Protein AF-A0A355T2M2-F1 (afdb_monomer_lite)

Structure (mmCIF, N/CA/C/O backbone):
data_AF-A0A355T2M2-F1
#
_entry.id   AF-A0A355T2M2-F1
#
loop_
_atom_site.group_PDB
_atom_site.id
_atom_site.type_symbol
_atom_site.label_atom_id
_atom_site.label_alt_id
_atom_site.label_comp_id
_atom_site.label_asym_id
_atom_site.label_entity_id
_atom_site.label_seq_id
_atom_site.pdbx_PDB_ins_code
_atom_site.Cartn_x
_atom_site.Cartn_y
_atom_site.Cartn_z
_atom_site.occupancy
_atom_site.B_iso_or_equiv
_atom_site.auth_seq_id
_atom_site.auth_comp_id
_atom_site.auth_asym_id
_atom_site.auth_atom_id
_atom_site.pdbx_PDB_model_num
ATOM 1 N N . MET A 1 1 ? -9.180 9.877 0.838 1.00 75.06 1 MET A N 1
ATOM 2 C CA . MET A 1 1 ? -9.295 9.171 2.134 1.00 75.06 1 MET A CA 1
ATOM 3 C C . MET A 1 1 ? -10.701 9.292 2.725 1.00 75.06 1 MET A C 1
ATOM 5 O O . MET A 1 1 ? -11.253 8.265 3.079 1.00 75.06 1 MET A O 1
ATOM 9 N N . GLY A 1 2 ? -11.323 10.482 2.783 1.00 91.75 2 GLY A N 1
ATOM 10 C CA . GLY A 1 2 ? -12.687 10.633 3.333 1.00 91.75 2 GLY A CA 1
ATOM 11 C C . GLY A 1 2 ? -13.781 9.891 2.552 1.00 91.75 2 GLY A C 1
ATOM 12 O O . GLY A 1 2 ? -14.532 9.126 3.138 1.00 91.75 2 GLY A O 1
ATOM 13 N N . ILE A 1 3 ? -13.815 10.039 1.222 1.00 94.06 3 ILE A N 1
ATOM 14 C CA . ILE A 1 3 ? -14.805 9.359 0.363 1.00 94.06 3 ILE A CA 1
ATOM 15 C C . ILE A 1 3 ? -14.672 7.834 0.460 1.00 94.06 3 ILE A C 1
ATOM 17 O O . ILE A 1 3 ? -15.656 7.129 0.628 1.00 94.06 3 ILE A O 1
ATOM 21 N N . THR A 1 4 ? -13.444 7.319 0.402 1.00 92.06 4 THR A N 1
ATOM 22 C CA . THR A 1 4 ? -13.176 5.879 0.514 1.00 92.06 4 THR A CA 1
ATOM 23 C C . THR A 1 4 ? -13.547 5.336 1.893 1.00 92.06 4 THR A C 1
ATOM 25 O O . THR A 1 4 ? -14.137 4.269 1.977 1.00 92.06 4 THR A O 1
ATOM 28 N N . ALA A 1 5 ? -13.265 6.079 2.970 1.00 93.94 5 ALA A N 1
ATOM 29 C CA . ALA A 1 5 ? -13.670 5.692 4.322 1.00 93.94 5 ALA A CA 1
ATOM 30 C C . ALA A 1 5 ? -15.197 5.693 4.482 1.00 93.94 5 ALA A C 1
ATOM 32 O O . ALA A 1 5 ? -15.752 4.753 5.044 1.00 93.94 5 ALA A O 1
ATOM 33 N N . PHE A 1 6 ? -15.872 6.710 3.936 1.00 96.06 6 PHE A N 1
ATOM 34 C CA . PHE A 1 6 ? -17.329 6.766 3.895 1.00 96.06 6 PHE A CA 1
ATOM 35 C C . PHE A 1 6 ? -17.910 5.545 3.177 1.00 96.06 6 PHE A C 1
ATOM 37 O O . PHE A 1 6 ? -18.790 4.894 3.727 1.00 96.06 6 PHE A O 1
ATOM 44 N N . LEU A 1 7 ? -17.380 5.189 2.002 1.00 94.19 7 LEU A N 1
ATOM 45 C CA . LEU A 1 7 ? -17.822 4.005 1.264 1.00 94.19 7 LEU A CA 1
ATOM 46 C C . LEU A 1 7 ? -17.604 2.709 2.060 1.00 94.19 7 LEU A C 1
ATOM 48 O O . LEU A 1 7 ? -18.515 1.891 2.106 1.00 94.19 7 LEU A O 1
ATOM 52 N N . CYS A 1 8 ? -16.462 2.532 2.737 1.00 92.94 8 CYS A N 1
ATOM 53 C CA . CYS A 1 8 ? -16.225 1.351 3.578 1.00 92.94 8 CYS A CA 1
ATOM 54 C C . CYS A 1 8 ? -17.256 1.221 4.708 1.00 92.94 8 CYS A C 1
ATOM 56 O O . CYS A 1 8 ? -17.765 0.129 4.954 1.00 92.94 8 CYS A O 1
ATOM 58 N N . ILE A 1 9 ? -17.574 2.329 5.384 1.00 94.38 9 ILE A N 1
ATOM 59 C CA . ILE A 1 9 ? -18.576 2.334 6.458 1.00 94.38 9 ILE A CA 1
ATOM 60 C C . ILE A 1 9 ? -19.969 2.084 5.876 1.00 94.38 9 ILE A C 1
ATOM 62 O O . ILE A 1 9 ? -20.692 1.234 6.384 1.00 94.38 9 ILE A O 1
ATOM 66 N N . ALA A 1 10 ? -20.334 2.788 4.802 1.00 94.38 10 ALA A N 1
ATOM 67 C CA . ALA A 1 10 ? -21.644 2.670 4.171 1.00 94.38 10 ALA A CA 1
ATOM 68 C C . ALA A 1 10 ? -21.920 1.238 3.693 1.00 94.38 10 ALA A C 1
ATOM 70 O O . ALA A 1 10 ? -22.978 0.695 3.993 1.00 94.38 10 ALA A O 1
ATOM 71 N N . ILE A 1 11 ? -20.951 0.609 3.022 1.00 93.00 11 ILE A N 1
ATOM 72 C CA . ILE A 1 11 ? -21.052 -0.777 2.549 1.00 93.00 11 ILE A CA 1
ATOM 73 C C . ILE A 1 11 ? -21.110 -1.766 3.721 1.00 93.00 11 ILE A C 1
ATOM 75 O O . ILE A 1 11 ? -21.849 -2.744 3.656 1.00 93.00 11 ILE A O 1
ATOM 79 N N . GLY A 1 12 ? -20.344 -1.526 4.790 1.00 91.12 12 GLY A N 1
ATOM 80 C CA . GLY A 1 12 ? -20.372 -2.379 5.978 1.00 91.12 12 GLY A CA 1
ATOM 81 C C . GLY A 1 12 ? -21.721 -2.334 6.696 1.00 91.12 12 GLY A C 1
ATOM 82 O O . GLY A 1 12 ? -22.262 -3.376 7.044 1.00 91.12 12 GLY A O 1
ATOM 83 N N . VAL A 1 13 ? -22.287 -1.137 6.874 1.00 92.31 13 VAL A N 1
ATOM 84 C CA . VAL A 1 13 ? -23.581 -0.940 7.549 1.00 92.31 13 VAL A CA 1
ATOM 85 C C . VAL A 1 13 ? -24.753 -1.399 6.678 1.00 92.31 13 VAL A C 1
ATOM 87 O O . VAL A 1 13 ? -25.719 -1.947 7.207 1.00 92.31 13 VAL A O 1
ATOM 90 N N . TYR A 1 14 ? -24.678 -1.188 5.363 1.00 91.62 14 TYR A N 1
ATOM 91 C CA . TYR A 1 14 ? -25.742 -1.515 4.417 1.00 91.62 14 TYR A CA 1
ATOM 92 C C . TYR A 1 14 ? -25.202 -2.323 3.220 1.00 91.62 14 TYR A C 1
ATOM 94 O O . TYR A 1 14 ? -24.884 -1.747 2.176 1.00 91.62 14 TYR A O 1
ATOM 102 N N . PRO A 1 15 ? -25.083 -3.660 3.356 1.00 90.38 15 PRO A N 1
ATOM 103 C CA . PRO A 1 15 ? -24.488 -4.521 2.332 1.00 90.38 15 PRO A CA 1
ATOM 104 C C . PRO A 1 15 ? -25.459 -4.929 1.212 1.00 90.38 15 PRO A C 1
ATOM 106 O O . PRO A 1 15 ? -25.010 -5.408 0.169 1.00 90.38 15 PRO A O 1
ATOM 109 N N . ASP A 1 16 ? -26.768 -4.716 1.388 1.00 88.25 16 ASP A N 1
ATOM 110 C CA . ASP A 1 16 ? -27.812 -5.130 0.438 1.00 88.25 16 ASP A CA 1
ATOM 111 C C . ASP A 1 16 ? -27.558 -4.708 -1.021 1.00 88.25 16 ASP A C 1
ATOM 113 O O . ASP A 1 16 ? -27.768 -5.538 -1.909 1.00 88.25 16 ASP A O 1
ATOM 117 N N . PRO A 1 17 ? -27.052 -3.492 -1.328 1.00 89.94 17 PRO A N 1
ATOM 118 C CA . PRO A 1 17 ? -26.763 -3.102 -2.708 1.00 89.94 17 PRO A CA 1
ATOM 119 C C . PRO A 1 17 ? -25.729 -4.004 -3.383 1.00 89.94 17 PRO A C 1
ATOM 121 O O . PRO A 1 17 ? -25.788 -4.209 -4.592 1.00 89.94 17 PRO A O 1
ATOM 124 N N . ILE A 1 18 ? -24.779 -4.546 -2.615 1.00 89.38 18 ILE A N 1
ATOM 125 C CA . ILE A 1 18 ? -23.775 -5.478 -3.133 1.00 89.38 18 ILE A CA 1
ATOM 126 C C . ILE A 1 18 ? -24.381 -6.870 -3.278 1.00 89.38 18 ILE A C 1
ATOM 128 O O . ILE A 1 18 ? -24.148 -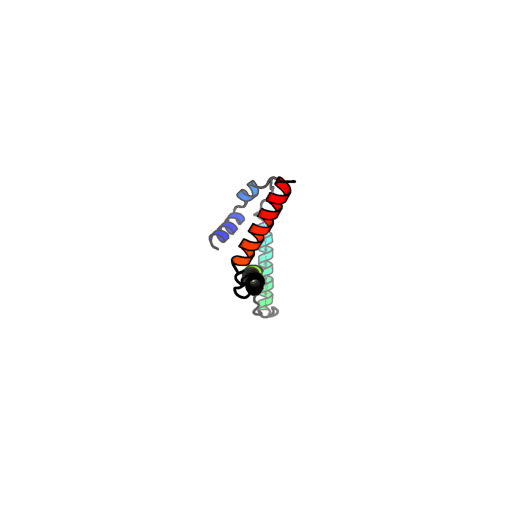7.521 -4.292 1.00 89.38 18 ILE A O 1
ATOM 132 N N . TYR A 1 19 ? -25.186 -7.316 -2.311 1.00 89.31 19 TYR A N 1
ATOM 133 C CA . TYR A 1 19 ? -25.863 -8.613 -2.395 1.00 89.31 19 TYR A CA 1
ATOM 134 C C . TYR A 1 19 ? -26.840 -8.699 -3.570 1.00 89.31 19 TYR A C 1
ATOM 136 O O . TYR A 1 19 ? -26.913 -9.744 -4.209 1.00 89.31 19 TYR A O 1
ATOM 144 N N . ALA A 1 20 ? -27.489 -7.596 -3.943 1.00 89.56 20 ALA A N 1
ATOM 145 C CA . ALA A 1 20 ? -28.344 -7.527 -5.129 1.00 89.56 20 ALA A CA 1
ATOM 146 C C . ALA A 1 20 ? -27.590 -7.725 -6.461 1.00 89.56 20 ALA A C 1
ATOM 148 O O . ALA A 1 20 ? -28.208 -8.070 -7.466 1.00 89.56 20 ALA A O 1
ATOM 149 N N . LEU A 1 21 ? -26.270 -7.506 -6.490 1.00 92.06 21 LEU A N 1
ATOM 150 C CA . LEU A 1 21 ? -25.437 -7.756 -7.671 1.00 92.06 21 LEU A CA 1
ATOM 151 C C . LEU A 1 21 ? -25.008 -9.223 -7.800 1.00 92.06 21 LEU A C 1
ATOM 153 O O . LEU A 1 21 ? -24.465 -9.601 -8.842 1.00 92.06 21 LEU A O 1
ATOM 157 N N . LEU A 1 22 ? -25.188 -10.041 -6.759 1.00 90.31 22 LEU A N 1
ATOM 158 C CA . LEU A 1 22 ? -24.760 -11.431 -6.810 1.00 90.31 22 LEU A CA 1
ATOM 159 C C . LEU A 1 22 ? -25.723 -12.265 -7.674 1.00 90.31 22 LEU A C 1
ATOM 161 O O . LEU A 1 22 ? -26.938 -12.103 -7.594 1.00 90.31 22 LEU A O 1
ATOM 165 N N . PRO A 1 23 ? -25.194 -13.200 -8.485 1.00 91.12 23 PRO A N 1
ATOM 166 C CA . PRO A 1 23 ? -26.004 -14.041 -9.368 1.00 91.12 23 PRO A CA 1
ATOM 167 C C . PRO A 1 23 ? -26.843 -15.094 -8.626 1.00 91.12 23 PRO A C 1
ATOM 169 O O . PRO A 1 23 ? -27.717 -15.709 -9.231 1.00 91.12 23 PRO A O 1
ATOM 172 N N . TYR A 1 24 ? -26.575 -15.318 -7.337 1.00 89.56 24 TYR A N 1
ATOM 173 C CA . TYR A 1 24 ? -27.271 -16.283 -6.490 1.00 89.56 24 TYR A CA 1
ATOM 174 C C . TYR A 1 24 ? -27.792 -15.601 -5.229 1.00 89.56 24 TYR A C 1
ATOM 176 O O . TYR A 1 24 ? -27.166 -14.673 -4.716 1.00 89.56 24 TYR A O 1
ATOM 184 N N . GLU A 1 25 ? -28.914 -16.098 -4.713 1.00 85.88 25 GLU A N 1
ATOM 185 C CA . GLU A 1 25 ? -29.533 -15.571 -3.502 1.00 85.88 25 GLU A CA 1
ATOM 186 C C . GLU A 1 25 ? -28.655 -15.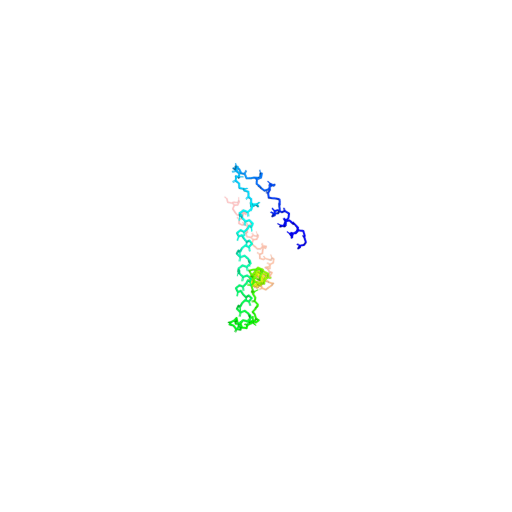831 -2.270 1.00 85.88 25 GLU A C 1
ATOM 188 O O . GLU A 1 25 ? -28.222 -16.955 -2.004 1.00 85.88 25 GLU A O 1
ATOM 193 N N . VAL A 1 26 ? -28.393 -14.769 -1.509 1.00 85.31 26 VAL A N 1
ATOM 194 C CA . VAL A 1 26 ? -27.587 -14.821 -0.291 1.00 85.31 26 VAL A CA 1
ATOM 195 C C . VAL A 1 26 ? -28.516 -14.833 0.917 1.00 85.31 26 VAL A C 1
ATOM 197 O O . VAL A 1 26 ? -29.023 -13.797 1.337 1.00 85.31 26 VAL A O 1
ATOM 200 N N . VAL A 1 27 ? -28.695 -16.004 1.527 1.00 84.56 27 VAL A N 1
ATOM 201 C CA . VAL A 1 27 ? -29.437 -16.161 2.791 1.00 84.56 27 VAL A CA 1
ATOM 202 C C . VAL A 1 27 ? -28.475 -15.976 3.971 1.00 84.56 27 VAL A C 1
ATOM 204 O O . VAL A 1 27 ? -28.235 -16.890 4.760 1.00 84.56 27 VAL A O 1
ATOM 207 N N . TYR A 1 28 ? -27.846 -14.803 4.059 1.00 85.38 28 TYR A N 1
ATOM 208 C CA . TYR A 1 28 ? -26.910 -14.469 5.134 1.00 85.38 28 TYR A CA 1
ATOM 209 C C . TYR A 1 28 ? -27.276 -13.132 5.772 1.00 85.38 28 TYR A C 1
ATOM 211 O O . TYR A 1 28 ? -27.363 -12.113 5.094 1.00 85.38 28 TYR A O 1
ATOM 219 N N . VAL A 1 29 ? -27.455 -13.139 7.095 1.00 87.69 29 VAL A N 1
ATOM 220 C CA . VAL A 1 29 ? -27.729 -11.934 7.883 1.00 87.69 29 VAL A CA 1
ATOM 221 C C . VAL A 1 29 ? -26.466 -11.581 8.677 1.00 87.69 29 VAL A C 1
ATOM 223 O O . VAL A 1 29 ? -26.153 -12.271 9.649 1.00 87.69 29 VAL A O 1
ATOM 226 N N . PRO A 1 30 ? -25.723 -10.524 8.301 1.00 86.25 30 PRO A N 1
ATOM 227 C CA . PRO A 1 30 ? -24.428 -10.217 8.912 1.00 86.25 30 PRO A CA 1
ATOM 228 C C . PRO A 1 30 ? -24.530 -9.785 10.381 1.00 86.25 30 PRO A C 1
ATOM 230 O O . PRO A 1 30 ? -23.670 -10.125 11.191 1.00 86.25 30 PRO A O 1
ATOM 233 N N . TYR A 1 31 ? -25.598 -9.079 10.755 1.00 89.75 31 TYR A N 1
ATOM 234 C CA . TYR A 1 31 ? -25.775 -8.505 12.093 1.00 89.75 31 TYR A CA 1
ATOM 235 C C . TYR A 1 31 ? -26.838 -9.240 12.912 1.00 89.75 31 TYR A C 1
ATOM 237 O O . TYR A 1 31 ? -27.833 -8.660 13.343 1.00 89.75 31 TYR A O 1
ATOM 245 N N . THR A 1 32 ? -26.635 -10.536 13.147 1.00 93.25 32 THR A N 1
ATOM 246 C CA . THR A 1 32 ? -27.455 -11.281 14.115 1.00 93.25 32 THR A CA 1
ATOM 247 C C . THR A 1 32 ? -26.990 -11.010 15.544 1.00 93.25 32 THR A C 1
ATOM 249 O O . THR A 1 32 ? -25.822 -10.697 15.790 1.00 93.25 32 THR A O 1
ATOM 252 N N . THR A 1 33 ? -27.885 -11.187 16.516 1.00 95.62 33 THR A N 1
ATOM 253 C CA . THR A 1 33 ? -27.543 -11.076 17.944 1.00 95.62 33 THR A CA 1
ATOM 254 C C . THR A 1 33 ? -26.382 -11.998 18.314 1.00 95.62 33 THR A C 1
ATOM 256 O O . THR A 1 33 ? -25.445 -11.569 18.981 1.00 95.62 33 THR A O 1
ATOM 259 N N . THR A 1 34 ? -26.383 -13.236 17.814 1.00 95.50 34 THR A N 1
ATOM 260 C CA . THR A 1 34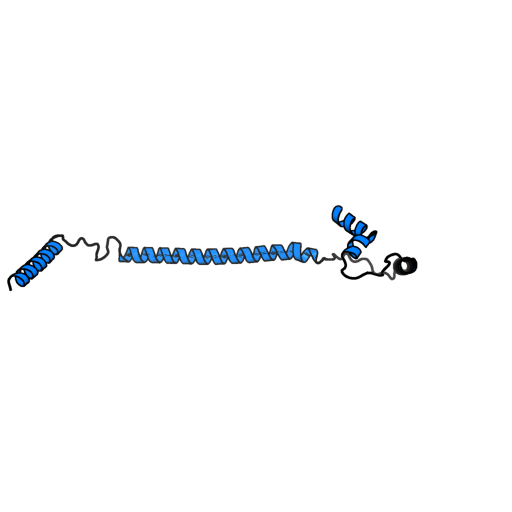 ? -25.299 -14.200 18.028 1.00 95.50 34 THR A CA 1
ATOM 261 C C . THR A 1 34 ? -23.974 -13.719 17.444 1.00 95.50 34 THR A C 1
ATOM 263 O O . THR A 1 34 ? -22.960 -13.769 18.141 1.00 95.50 34 THR A O 1
ATOM 266 N N . HIS A 1 35 ? -23.948 -13.234 16.197 1.00 94.75 35 HIS A N 1
ATOM 267 C CA . HIS A 1 35 ? -22.717 -12.715 15.589 1.00 94.75 35 HIS A CA 1
ATOM 268 C C . HIS A 1 35 ? -22.168 -11.525 16.374 1.00 94.75 35 HIS A C 1
ATOM 270 O O . HIS A 1 35 ? -20.989 -11.501 16.708 1.00 94.75 35 HIS A O 1
ATOM 276 N N . VAL A 1 36 ? -23.019 -10.575 16.754 1.00 95.50 36 VAL A N 1
ATOM 277 C CA . VAL A 1 36 ? -22.571 -9.388 17.491 1.00 95.50 36 VAL A CA 1
ATOM 278 C C . VAL A 1 36 ? -22.052 -9.758 18.883 1.00 95.50 36 VAL A C 1
ATOM 280 O O . VAL A 1 36 ? -20.966 -9.325 19.266 1.00 95.50 36 VAL A O 1
ATOM 283 N N . VAL A 1 37 ? -22.776 -10.595 19.631 1.00 97.69 37 VAL A N 1
ATOM 284 C CA . VAL A 1 37 ? -22.381 -10.986 20.994 1.00 97.69 37 VAL A CA 1
ATOM 285 C C . VAL A 1 37 ? -21.076 -11.776 20.993 1.00 97.69 37 VAL A C 1
ATOM 287 O O . VAL A 1 37 ? -20.197 -11.484 21.798 1.00 97.69 37 VAL A O 1
ATOM 290 N N . THR A 1 38 ? -20.919 -12.740 20.085 1.00 96.56 38 THR A N 1
ATOM 291 C CA . THR A 1 38 ? -19.692 -13.551 20.004 1.00 96.56 38 THR A CA 1
ATOM 292 C C . THR A 1 38 ? -18.468 -12.705 19.650 1.00 96.56 38 THR A C 1
ATOM 294 O O . THR A 1 38 ? -17.424 -12.849 20.286 1.00 96.56 38 THR A O 1
ATOM 297 N N . GLN A 1 39 ? -18.595 -11.764 18.709 1.00 96.25 39 GLN A N 1
ATOM 298 C CA . GLN A 1 39 ? -17.501 -10.848 18.372 1.00 96.25 39 GLN A CA 1
ATOM 299 C C . GLN A 1 39 ? -17.169 -9.900 19.528 1.00 96.25 39 GLN A C 1
ATOM 301 O O . GLN A 1 39 ? -15.997 -9.708 19.850 1.00 96.25 39 GLN A O 1
ATOM 306 N N . LEU A 1 40 ? -18.181 -9.353 20.210 1.00 97.19 40 LEU A N 1
ATOM 307 C CA . LEU A 1 40 ? -17.960 -8.525 21.397 1.00 97.19 40 LEU A CA 1
ATOM 308 C C . LEU A 1 40 ? -17.262 -9.310 22.511 1.00 97.19 40 LEU A C 1
ATOM 310 O O . LEU A 1 40 ? -16.323 -8.792 23.106 1.00 97.19 40 LEU A O 1
ATOM 314 N N . GLN A 1 41 ? -17.672 -10.553 22.773 1.00 97.69 41 GLN A N 1
ATOM 315 C CA . GLN A 1 41 ? -17.017 -11.417 23.758 1.00 97.69 41 GLN A CA 1
ATOM 316 C C . GLN A 1 41 ? -15.531 -11.596 23.438 1.00 97.69 41 GLN A C 1
ATOM 318 O O . GLN A 1 41 ? -14.698 -11.371 24.314 1.00 97.69 41 GLN A O 1
ATOM 323 N N . LEU A 1 42 ? -15.193 -11.940 22.190 1.00 97.31 42 LEU A N 1
ATOM 324 C CA . LEU A 1 42 ? -13.802 -12.081 21.754 1.00 97.31 42 LEU A CA 1
ATOM 325 C C . LEU A 1 42 ? -13.008 -10.791 21.987 1.00 97.31 42 LEU A C 1
ATOM 327 O O . LEU A 1 42 ? -11.954 -10.831 22.619 1.00 97.31 42 LEU A O 1
ATOM 331 N N . LEU A 1 43 ? -13.541 -9.645 21.557 1.00 97.56 43 LEU A N 1
ATOM 332 C CA . LEU A 1 43 ? -12.885 -8.348 21.726 1.00 97.56 43 LEU A CA 1
ATOM 333 C C . LEU A 1 43 ? -12.692 -7.980 23.205 1.00 97.56 43 LEU A C 1
ATOM 335 O O . LEU A 1 43 ? -11.600 -7.557 23.587 1.00 97.56 43 LEU A O 1
ATOM 339 N N . PHE A 1 44 ? -13.711 -8.177 24.048 1.00 97.94 44 PHE A N 1
ATOM 340 C CA . PHE A 1 44 ? -13.622 -7.908 25.485 1.00 97.94 44 PHE A CA 1
ATOM 341 C C . PHE A 1 44 ? -12.600 -8.810 26.176 1.00 97.94 44 PHE A C 1
ATOM 343 O O . PHE A 1 44 ? -11.784 -8.314 26.953 1.00 97.94 44 PHE A O 1
ATOM 350 N N . PHE A 1 45 ? -12.597 -10.113 25.885 1.00 97.75 45 PHE A N 1
ATOM 351 C CA . PHE A 1 45 ? -11.632 -11.036 26.480 1.00 97.75 45 PHE A CA 1
ATOM 352 C C . PHE A 1 45 ? -10.206 -10.791 25.978 1.00 97.75 45 PHE A C 1
ATOM 354 O O . PHE A 1 45 ? -9.276 -10.851 26.782 1.00 97.75 45 PHE A O 1
ATOM 361 N N . SER A 1 46 ? -10.012 -10.451 24.700 1.00 97.25 46 SER A N 1
ATOM 362 C CA . SER A 1 46 ? -8.703 -10.028 24.189 1.00 97.25 46 SER A CA 1
ATOM 363 C C . SER A 1 46 ? -8.216 -8.761 24.890 1.00 97.25 46 SER A C 1
ATOM 365 O O . SER A 1 46 ? -7.097 -8.742 25.404 1.00 97.25 46 SER A O 1
ATOM 367 N N . ALA A 1 47 ? -9.057 -7.727 24.981 1.00 96.44 47 ALA A N 1
ATOM 368 C CA . ALA A 1 47 ? -8.712 -6.490 25.676 1.00 96.44 47 ALA A CA 1
ATOM 369 C C . ALA A 1 47 ? -8.377 -6.741 27.157 1.00 96.44 47 ALA A C 1
ATOM 371 O O . ALA A 1 47 ? -7.383 -6.214 27.661 1.00 96.44 47 ALA A O 1
ATOM 372 N N . LEU A 1 48 ? -9.156 -7.585 27.843 1.00 97.12 48 LEU A N 1
ATOM 373 C CA . LEU A 1 48 ? -8.900 -7.990 29.225 1.00 97.1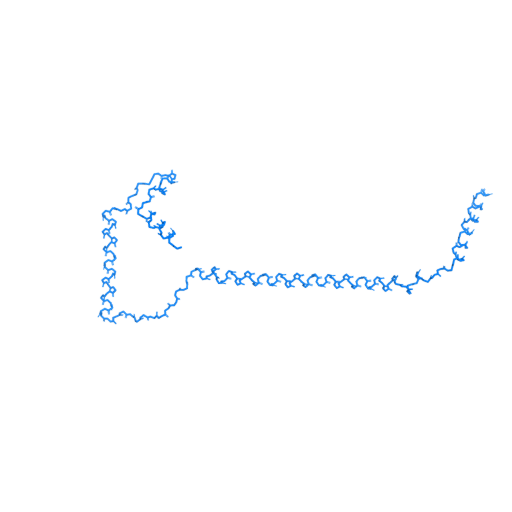2 48 LEU A CA 1
ATOM 374 C C . LEU A 1 48 ? -7.555 -8.713 29.361 1.00 97.12 48 LEU A C 1
ATOM 376 O O . LEU A 1 48 ? -6.769 -8.355 30.234 1.00 97.12 48 LEU A O 1
ATOM 380 N N . ALA A 1 49 ? -7.265 -9.687 28.494 1.00 95.00 49 ALA A N 1
ATOM 381 C CA . ALA A 1 49 ? -6.012 -10.439 28.514 1.00 95.00 49 ALA A CA 1
ATOM 382 C C . ALA A 1 49 ? -4.796 -9.514 28.361 1.00 95.00 49 ALA A C 1
ATOM 384 O O . ALA A 1 49 ? -3.891 -9.550 29.197 1.00 95.00 49 ALA A O 1
ATOM 385 N N . PHE A 1 50 ? -4.801 -8.627 27.359 1.00 93.69 50 PHE A N 1
ATOM 386 C CA . PHE A 1 50 ? -3.725 -7.647 27.177 1.00 93.69 50 PHE A CA 1
ATOM 387 C C . PHE A 1 50 ? -3.617 -6.684 28.362 1.00 93.69 50 PHE A C 1
ATOM 389 O O . PHE A 1 50 ? -2.516 -6.438 28.848 1.00 93.69 50 PHE A O 1
ATOM 396 N N . THR A 1 51 ? -4.743 -6.205 28.897 1.00 94.62 51 THR A N 1
ATOM 397 C CA . THR A 1 51 ? -4.751 -5.324 30.077 1.00 94.62 51 THR A CA 1
ATOM 398 C C . THR A 1 51 ? -4.137 -6.013 31.297 1.00 94.62 51 THR A C 1
ATOM 400 O O . THR A 1 51 ? -3.328 -5.408 31.999 1.00 94.62 51 THR A O 1
ATOM 403 N N . VAL A 1 52 ? -4.468 -7.283 31.548 1.00 96.00 52 VAL A N 1
ATOM 404 C CA . VAL A 1 52 ? -3.870 -8.075 32.635 1.00 96.00 52 VAL A CA 1
ATOM 405 C C . VAL A 1 52 ? -2.368 -8.258 32.409 1.00 96.00 52 VAL A C 1
ATOM 407 O O . VAL A 1 52 ? -1.592 -8.023 33.335 1.00 96.00 52 VAL A O 1
ATOM 410 N N . LEU A 1 53 ? -1.931 -8.601 31.194 1.00 94.31 53 LEU A N 1
ATOM 411 C CA . LEU A 1 53 ? -0.506 -8.722 30.851 1.00 94.31 53 LEU A CA 1
ATOM 412 C C . LEU A 1 53 ? 0.259 -7.409 31.088 1.00 94.31 53 LEU A C 1
ATOM 414 O O . LEU A 1 53 ? 1.356 -7.427 31.649 1.00 94.31 53 LEU A O 1
ATOM 418 N N . MET A 1 54 ? -0.327 -6.270 30.707 1.00 91.56 54 MET A N 1
ATOM 419 C CA . MET A 1 54 ? 0.265 -4.949 30.934 1.00 91.56 54 MET A CA 1
ATOM 420 C C . MET A 1 54 ? 0.331 -4.604 32.427 1.00 91.56 54 MET A C 1
ATOM 422 O O . MET A 1 54 ? 1.360 -4.137 32.909 1.00 91.56 54 MET A O 1
ATOM 426 N N . ARG A 1 55 ? -0.744 -4.863 33.186 1.00 93.31 55 ARG A N 1
ATOM 427 C CA . ARG A 1 55 ? -0.813 -4.579 34.633 1.00 93.31 55 ARG A CA 1
ATOM 428 C C . ARG A 1 55 ? 0.095 -5.478 35.473 1.00 93.31 55 ARG A C 1
ATOM 430 O O . ARG A 1 55 ? 0.532 -5.048 36.534 1.00 93.31 55 ARG A O 1
ATOM 437 N N . THR A 1 56 ? 0.358 -6.701 35.021 1.00 94.56 56 THR A N 1
ATOM 438 C CA . THR A 1 56 ? 1.244 -7.668 35.697 1.00 94.56 56 THR A CA 1
ATOM 439 C C . THR A 1 56 ? 2.718 -7.503 35.325 1.00 94.56 56 THR A C 1
ATOM 441 O O . THR A 1 56 ? 3.565 -8.150 35.932 1.00 94.56 56 THR A O 1
ATOM 444 N N . GLY A 1 57 ? 3.046 -6.646 34.351 1.00 88.56 57 GLY A N 1
ATOM 445 C CA . GLY A 1 57 ? 4.426 -6.405 33.916 1.00 88.56 57 GLY A CA 1
ATOM 446 C C . GLY A 1 57 ? 5.051 -7.553 33.115 1.00 88.56 57 GLY A C 1
ATOM 447 O O . GLY A 1 57 ? 6.246 -7.520 32.844 1.00 88.56 57 GLY A O 1
ATOM 448 N N . ILE A 1 58 ? 4.259 -8.560 32.728 1.00 92.56 58 ILE A N 1
ATOM 449 C CA . ILE A 1 58 ? 4.698 -9.675 31.870 1.00 92.56 58 ILE A CA 1
ATOM 450 C C . ILE A 1 58 ? 4.750 -9.230 30.400 1.00 92.56 58 ILE A C 1
ATOM 452 O O . ILE A 1 58 ? 5.473 -9.813 29.594 1.00 92.56 58 ILE A O 1
ATOM 456 N N . TYR A 1 59 ? 3.983 -8.195 30.038 1.00 86.69 59 TYR A N 1
ATOM 457 C CA . TYR A 1 59 ? 3.957 -7.683 28.674 1.00 86.69 59 TYR A CA 1
ATOM 458 C C . TYR A 1 59 ? 5.327 -7.101 28.270 1.00 86.69 59 TYR A C 1
ATOM 460 O O . TYR A 1 59 ? 5.831 -6.213 28.965 1.00 86.69 59 TYR A O 1
ATOM 468 N N . PRO A 1 60 ? 5.936 -7.567 27.162 1.00 82.94 60 PRO A N 1
ATOM 469 C CA . PRO A 1 60 ? 7.216 -7.049 26.696 1.00 82.94 60 PRO A CA 1
ATOM 470 C C . PRO A 1 60 ? 7.110 -5.561 26.347 1.00 82.94 60 PRO A C 1
ATOM 472 O O . PRO A 1 60 ? 6.078 -5.085 25.876 1.00 82.94 60 PRO A O 1
ATOM 475 N N . THR A 1 61 ? 8.191 -4.817 26.577 1.00 80.69 61 THR A N 1
ATOM 476 C CA . THR A 1 61 ? 8.245 -3.385 26.273 1.00 80.69 61 THR A CA 1
ATOM 477 C C . THR A 1 61 ? 8.011 -3.126 24.788 1.00 80.69 61 THR A C 1
ATOM 479 O O . THR A 1 61 ? 8.480 -3.867 23.926 1.00 80.69 61 THR A O 1
ATOM 482 N N . GLU A 1 62 ? 7.283 -2.053 24.481 1.00 78.38 62 GLU A N 1
ATOM 483 C CA . GLU A 1 62 ? 6.987 -1.661 23.106 1.00 78.38 62 GLU A CA 1
ATOM 484 C C . GLU A 1 62 ? 8.285 -1.302 22.369 1.00 78.38 62 GLU A C 1
ATOM 486 O O . GLU A 1 62 ? 8.887 -0.247 22.588 1.00 78.38 62 GLU A O 1
ATOM 491 N N . LEU A 1 63 ? 8.739 -2.185 21.478 1.00 79.38 63 LEU A N 1
ATOM 492 C CA . LEU A 1 63 ? 9.820 -1.855 20.560 1.00 79.38 63 LEU A CA 1
ATOM 493 C C . LEU A 1 63 ? 9.275 -0.942 19.463 1.00 79.38 63 LEU A C 1
ATOM 495 O O . LEU A 1 63 ? 8.284 -1.256 18.803 1.00 79.38 63 LEU A O 1
ATOM 499 N N . LYS A 1 64 ? 9.970 0.173 19.223 1.00 80.31 64 LYS A N 1
ATOM 500 C CA . LYS A 1 64 ? 9.698 1.037 18.072 1.00 80.31 64 LYS A CA 1
ATOM 501 C C . LYS A 1 64 ? 10.034 0.273 16.793 1.00 80.31 64 LYS A C 1
ATOM 503 O O . LYS A 1 64 ? 11.187 0.238 16.372 1.00 80.31 64 LYS A O 1
ATOM 508 N N . SER A 1 65 ? 9.021 -0.337 16.192 1.00 80.31 65 SER A N 1
ATOM 509 C CA . SER A 1 65 ? 9.106 -0.989 14.890 1.00 80.31 65 SER A CA 1
ATOM 510 C C . SER A 1 65 ? 8.319 -0.183 13.864 1.00 80.31 65 SER A C 1
ATOM 512 O O . SER A 1 65 ? 7.213 0.284 14.139 1.00 80.31 65 SER A O 1
ATOM 514 N N . VAL A 1 66 ? 8.895 -0.005 12.678 1.00 83.94 66 VAL A N 1
ATOM 515 C CA . VAL A 1 66 ? 8.187 0.569 11.532 1.00 83.94 66 VAL A CA 1
ATOM 516 C C . VAL A 1 66 ? 7.621 -0.594 10.734 1.00 83.94 66 VAL A C 1
ATOM 518 O O . VAL A 1 66 ? 8.372 -1.333 10.100 1.00 83.94 66 VAL A O 1
ATOM 521 N N . ASN A 1 67 ? 6.298 -0.761 10.767 1.00 81.75 67 ASN A N 1
ATOM 522 C CA . ASN A 1 67 ? 5.629 -1.736 9.917 1.00 81.75 67 ASN A CA 1
ATOM 523 C C . ASN A 1 67 ? 5.608 -1.202 8.480 1.00 81.75 67 ASN A C 1
ATOM 525 O O . ASN A 1 67 ? 4.912 -0.230 8.176 1.00 81.75 67 ASN A O 1
ATOM 529 N N . LEU A 1 68 ? 6.432 -1.794 7.620 1.00 8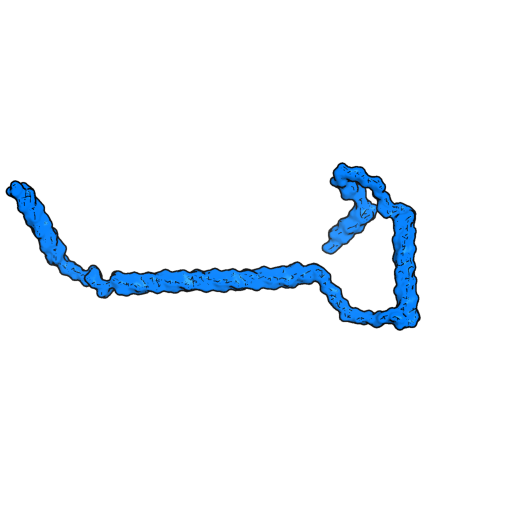4.12 68 LEU A N 1
ATOM 530 C CA . LEU A 1 68 ? 6.503 -1.429 6.216 1.00 84.12 68 LEU A CA 1
ATOM 531 C C . LEU A 1 68 ? 5.419 -2.200 5.461 1.00 84.12 68 LEU A C 1
ATOM 533 O O . LEU A 1 68 ? 5.582 -3.377 5.152 1.00 84.12 68 LEU A O 1
ATOM 537 N N . ASP A 1 69 ? 4.304 -1.529 5.192 1.00 85.38 69 ASP A N 1
ATOM 538 C CA . ASP A 1 69 ? 3.204 -2.123 4.438 1.00 85.38 69 ASP A CA 1
ATOM 539 C C . ASP A 1 69 ? 3.564 -2.280 2.948 1.00 85.38 69 ASP A C 1
ATOM 541 O O . ASP A 1 69 ? 4.473 -1.621 2.423 1.00 85.38 69 ASP A O 1
ATOM 545 N N . PHE A 1 70 ? 2.811 -3.112 2.231 1.00 85.44 70 PHE A N 1
ATOM 546 C CA . PHE A 1 70 ? 3.014 -3.381 0.808 1.00 85.44 70 PHE A CA 1
ATOM 547 C C . PHE A 1 70 ? 2.859 -2.125 -0.076 1.00 85.44 70 PHE A C 1
ATOM 549 O O . PHE A 1 70 ? 3.394 -2.073 -1.187 1.00 85.44 70 PHE A O 1
ATOM 556 N N . ASP A 1 71 ? 2.188 -1.081 0.427 1.00 85.94 71 ASP A N 1
ATOM 557 C CA . ASP A 1 71 ? 2.118 0.250 -0.191 1.00 85.94 71 ASP A CA 1
ATOM 558 C C . ASP A 1 71 ? 3.524 0.826 -0.476 1.00 85.94 71 ASP A C 1
ATOM 560 O O . ASP A 1 71 ? 3.768 1.394 -1.547 1.00 85.94 71 ASP A O 1
ATOM 564 N N . TRP A 1 72 ? 4.501 0.580 0.406 1.00 89.75 72 TRP A N 1
ATOM 565 C CA . TRP A 1 72 ? 5.883 1.019 0.199 1.00 89.75 72 TRP A CA 1
ATOM 566 C C . TRP A 1 72 ? 6.502 0.404 -1.059 1.00 89.75 72 TRP A C 1
ATOM 568 O O . TRP A 1 72 ? 7.197 1.094 -1.811 1.00 89.75 72 TRP A O 1
ATOM 578 N N . THR A 1 73 ? 6.212 -0.871 -1.324 1.00 87.06 73 THR A N 1
ATOM 579 C CA . THR A 1 73 ? 6.721 -1.613 -2.480 1.00 87.06 73 THR A CA 1
ATOM 580 C C . THR A 1 73 ? 6.326 -0.907 -3.772 1.00 87.06 73 THR A C 1
ATOM 582 O O . THR A 1 73 ? 7.184 -0.560 -4.586 1.00 87.06 73 THR A O 1
ATOM 585 N N . TYR A 1 74 ? 5.042 -0.588 -3.951 1.00 83.62 74 TYR A N 1
ATOM 586 C CA . TYR A 1 74 ? 4.623 0.086 -5.179 1.00 83.62 74 TYR A CA 1
ATOM 587 C C . TYR A 1 74 ? 5.051 1.560 -5.202 1.00 83.62 74 TYR A C 1
ATOM 589 O O . TYR A 1 74 ? 5.427 2.054 -6.265 1.00 83.62 74 TYR A O 1
ATOM 597 N N . ARG A 1 75 ? 5.038 2.277 -4.066 1.00 87.31 75 ARG A N 1
ATOM 598 C CA . ARG A 1 75 ? 5.370 3.716 -4.041 1.00 87.31 75 ARG A CA 1
ATOM 599 C C . ARG A 1 75 ? 6.852 4.011 -4.200 1.00 87.31 75 ARG A C 1
ATOM 601 O O . ARG A 1 75 ? 7.203 5.081 -4.699 1.00 87.31 75 ARG A O 1
ATOM 608 N N . LYS A 1 76 ? 7.726 3.118 -3.740 1.00 88.56 76 LYS A N 1
ATOM 609 C CA . LYS A 1 76 ? 9.179 3.336 -3.745 1.00 88.56 76 LYS A CA 1
ATOM 610 C C . LYS A 1 76 ? 9.895 2.445 -4.746 1.00 88.56 76 LYS A C 1
ATOM 612 O O . LYS A 1 76 ? 10.619 2.986 -5.583 1.00 88.56 76 LYS A O 1
ATOM 617 N N . LEU A 1 77 ? 9.684 1.128 -4.708 1.00 88.69 77 LEU A N 1
ATOM 618 C CA . LEU A 1 77 ? 10.385 0.217 -5.623 1.00 88.69 77 LEU A CA 1
ATOM 619 C C . LEU A 1 77 ? 9.903 0.385 -7.066 1.00 88.69 77 LEU A C 1
ATOM 621 O O . LEU A 1 77 ? 10.736 0.461 -7.965 1.00 88.69 77 LEU A O 1
ATOM 625 N N . GLY A 1 78 ? 8.594 0.535 -7.293 1.00 91.06 78 GLY A N 1
ATOM 626 C CA . GLY A 1 78 ? 8.031 0.720 -8.638 1.00 91.06 78 GLY A CA 1
ATOM 627 C C . GLY A 1 78 ? 8.678 1.881 -9.417 1.00 91.06 78 GLY A C 1
ATOM 628 O O . GLY A 1 78 ? 9.299 1.651 -10.459 1.00 91.06 78 GLY A O 1
ATOM 629 N N . PRO A 1 79 ? 8.622 3.130 -8.914 1.00 92.88 79 PRO A N 1
ATOM 630 C CA . PRO A 1 79 ? 9.253 4.272 -9.571 1.00 92.88 79 PRO A CA 1
ATOM 631 C C . PRO A 1 79 ? 10.773 4.152 -9.699 1.00 92.88 79 PRO A C 1
ATOM 633 O O . PRO A 1 79 ? 11.336 4.643 -10.678 1.00 92.88 79 PRO A O 1
ATOM 636 N N . ALA A 1 80 ? 11.448 3.526 -8.729 1.00 92.75 80 ALA A N 1
ATOM 637 C CA . ALA A 1 80 ? 12.891 3.312 -8.791 1.00 92.75 80 ALA A CA 1
ATOM 638 C C . ALA A 1 80 ? 13.270 2.375 -9.949 1.00 92.75 80 ALA A C 1
ATOM 640 O O . ALA A 1 80 ? 14.155 2.708 -10.739 1.00 92.75 80 ALA A O 1
ATOM 641 N N . LEU A 1 81 ? 12.545 1.264 -10.108 1.00 94.56 81 LEU A N 1
ATOM 642 C CA . LEU A 1 81 ? 12.738 0.322 -11.210 1.00 94.56 81 LEU A CA 1
ATOM 643 C C . LEU A 1 81 ? 12.458 0.975 -12.565 1.00 94.56 81 LEU A C 1
ATOM 645 O O . LEU A 1 81 ? 13.285 0.879 -13.469 1.00 94.56 81 LEU A O 1
ATOM 649 N N . ILE A 1 82 ? 11.348 1.708 -12.695 1.00 94.94 82 ILE A N 1
ATOM 650 C CA . ILE A 1 82 ? 10.995 2.399 -13.946 1.00 94.94 82 ILE A CA 1
ATOM 651 C C . ILE A 1 82 ? 12.083 3.405 -14.343 1.00 94.94 82 ILE A C 1
ATOM 653 O O . ILE A 1 82 ? 12.478 3.463 -15.509 1.00 94.94 82 ILE A O 1
ATOM 657 N N . LYS A 1 83 ? 12.603 4.185 -13.386 1.00 94.69 83 LYS A N 1
ATOM 658 C CA . LYS A 1 83 ? 13.707 5.124 -13.646 1.00 94.69 83 LYS A CA 1
ATOM 659 C C . LYS A 1 83 ? 14.981 4.400 -14.079 1.00 94.69 83 LYS A C 1
ATOM 661 O O . LYS A 1 83 ? 15.623 4.847 -15.029 1.00 94.69 83 LYS A O 1
ATOM 666 N N . GLY A 1 84 ? 15.320 3.289 -13.424 1.00 94.62 84 GLY A N 1
ATOM 667 C CA . GLY A 1 84 ? 16.476 2.464 -13.779 1.00 94.62 84 GLY A CA 1
ATOM 668 C C . GLY A 1 84 ? 16.377 1.913 -15.202 1.00 94.62 84 GLY A C 1
ATOM 669 O O . GLY A 1 84 ? 17.281 2.120 -16.011 1.00 94.62 84 GLY A O 1
ATOM 670 N N . VAL A 1 85 ? 15.240 1.303 -15.540 1.00 96.19 85 VAL A N 1
ATOM 671 C CA . VAL A 1 85 ? 14.971 0.763 -16.881 1.00 96.19 85 VAL A CA 1
ATOM 672 C C . VAL A 1 85 ? 15.005 1.868 -17.935 1.00 96.19 85 VAL A C 1
ATOM 674 O O . VAL A 1 85 ? 15.658 1.714 -18.966 1.00 96.19 85 VAL A O 1
ATOM 677 N N . ARG A 1 86 ? 14.371 3.017 -17.670 1.00 96.31 86 ARG A N 1
ATOM 678 C CA . ARG A 1 86 ? 14.391 4.161 -18.591 1.00 96.31 86 ARG A CA 1
ATOM 679 C C . ARG A 1 86 ? 15.814 4.648 -18.863 1.00 96.31 86 ARG A C 1
ATOM 681 O O . ARG A 1 86 ? 16.138 4.902 -20.019 1.00 96.31 86 ARG A O 1
ATOM 688 N N . SER A 1 87 ? 16.641 4.760 -17.823 1.00 94.81 87 SER A N 1
ATOM 689 C CA . SER A 1 87 ? 18.041 5.187 -17.944 1.00 94.81 87 SER A CA 1
ATOM 690 C C . SER A 1 87 ? 18.871 4.210 -18.784 1.00 94.81 87 SER A C 1
ATOM 692 O O . SER A 1 87 ? 19.629 4.624 -19.669 1.00 94.81 87 SER A O 1
ATOM 694 N N . LEU A 1 88 ? 18.679 2.904 -18.563 1.00 94.44 88 LEU A N 1
ATOM 695 C CA . LEU A 1 88 ? 19.336 1.851 -19.336 1.00 94.44 88 LEU A CA 1
ATOM 696 C C . LEU A 1 88 ? 18.960 1.948 -20.821 1.00 94.44 88 LEU A C 1
ATOM 698 O O . LEU A 1 88 ? 19.839 2.018 -21.678 1.00 94.44 88 LEU A O 1
ATOM 702 N N . ILE A 1 89 ? 17.659 2.030 -21.116 1.00 96.31 89 ILE A N 1
ATOM 703 C CA . ILE A 1 89 ? 17.145 2.140 -22.486 1.00 96.31 89 ILE A CA 1
ATOM 704 C C . ILE A 1 89 ? 17.696 3.391 -23.170 1.00 96.31 89 ILE A C 1
ATOM 706 O O . ILE A 1 89 ? 18.201 3.294 -24.287 1.00 96.31 89 ILE A O 1
ATOM 710 N N . SER A 1 90 ? 17.658 4.556 -22.512 1.00 93.88 90 SER A N 1
ATOM 711 C CA . SER A 1 90 ? 18.177 5.793 -23.109 1.00 93.88 90 SER A CA 1
ATOM 712 C C . SER A 1 90 ? 19.677 5.727 -23.390 1.00 93.88 90 SER A C 1
ATOM 714 O O . SER A 1 90 ? 20.131 6.252 -24.405 1.00 93.88 90 SER A O 1
ATOM 716 N N . SER A 1 91 ? 20.440 5.052 -22.528 1.00 93.56 91 SER A N 1
ATOM 717 C CA . SER A 1 91 ? 21.889 4.902 -22.693 1.00 93.56 91 SER A CA 1
ATOM 718 C C . SER A 1 91 ? 22.225 3.974 -23.859 1.00 93.56 91 SER A C 1
ATOM 720 O O . SER A 1 91 ? 23.054 4.316 -24.700 1.00 93.56 91 SER A O 1
ATOM 722 N N . VAL A 1 92 ? 21.540 2.830 -23.956 1.00 95.00 92 VAL A N 1
ATOM 723 C CA . VAL A 1 92 ? 21.710 1.876 -25.063 1.00 95.00 92 VAL A CA 1
ATOM 724 C C . VAL A 1 92 ? 21.295 2.509 -26.388 1.00 95.00 92 VAL A C 1
ATOM 726 O O . VAL A 1 92 ? 22.041 2.443 -27.362 1.00 95.00 92 VAL A O 1
ATOM 729 N N . TRP A 1 93 ? 20.142 3.175 -26.423 1.00 94.38 93 TRP A N 1
ATOM 730 C CA . TRP A 1 93 ? 19.648 3.838 -27.627 1.00 94.38 93 TRP A CA 1
ATOM 731 C C . TRP A 1 93 ? 20.588 4.956 -28.093 1.00 94.38 93 TRP A C 1
ATOM 733 O O . TRP A 1 93 ? 20.937 5.022 -29.272 1.00 94.38 93 TRP A O 1
ATOM 743 N N . GLY A 1 94 ? 21.074 5.787 -27.164 1.00 93.44 94 GLY A N 1
ATOM 744 C CA . GLY A 1 94 ? 22.069 6.819 -27.457 1.00 93.44 94 GLY A CA 1
ATOM 745 C C . GLY A 1 94 ? 23.394 6.241 -27.962 1.00 93.44 94 GLY A C 1
ATOM 746 O O . GLY A 1 94 ? 23.980 6.777 -28.903 1.00 93.44 94 GLY A O 1
ATOM 747 N N . ALA A 1 95 ? 23.846 5.118 -27.397 1.00 92.75 95 ALA A N 1
ATOM 748 C CA . ALA A 1 95 ? 25.053 4.430 -27.849 1.00 92.75 95 ALA A CA 1
ATOM 749 C C . ALA A 1 95 ? 24.898 3.853 -29.266 1.00 92.75 95 ALA A C 1
ATOM 751 O O . ALA A 1 95 ? 25.799 4.030 -30.088 1.00 92.75 95 ALA A O 1
ATOM 752 N N . LEU A 1 96 ? 23.759 3.219 -29.566 1.00 94.75 96 LEU A N 1
ATOM 753 C CA . LEU A 1 96 ? 23.450 2.659 -30.886 1.00 94.75 96 LEU A CA 1
ATOM 754 C C . LEU A 1 96 ? 23.347 3.749 -31.954 1.00 94.75 96 LEU A C 1
ATOM 756 O O . LEU A 1 96 ? 24.008 3.651 -32.986 1.00 94.75 96 LEU A O 1
ATOM 760 N N . ILE A 1 97 ? 22.585 4.815 -31.693 1.00 93.62 97 ILE A N 1
ATOM 761 C CA . ILE A 1 97 ? 22.473 5.954 -32.615 1.00 93.62 97 ILE A CA 1
ATOM 762 C C . ILE A 1 97 ? 23.837 6.615 -32.814 1.00 93.62 97 ILE A C 1
ATOM 764 O O . ILE A 1 97 ? 24.227 6.889 -33.947 1.00 93.62 97 ILE A O 1
ATOM 768 N N . GLY A 1 98 ? 24.592 6.834 -31.735 1.00 90.81 98 GLY A N 1
ATOM 769 C CA . GLY A 1 98 ? 25.931 7.410 -31.814 1.00 90.81 98 GLY A CA 1
ATOM 770 C C . GLY A 1 98 ? 26.899 6.538 -32.618 1.00 90.81 98 GLY A C 1
ATOM 771 O O . GLY A 1 98 ? 27.688 7.062 -33.400 1.00 90.81 98 GLY A O 1
ATOM 772 N N . ALA A 1 99 ? 26.838 5.213 -32.466 1.00 91.12 99 ALA A N 1
ATOM 773 C CA . ALA A 1 99 ? 27.629 4.280 -33.264 1.00 91.12 99 ALA A CA 1
ATOM 774 C C . ALA A 1 99 ? 27.208 4.293 -34.741 1.00 91.12 99 ALA A C 1
ATOM 776 O O . ALA A 1 99 ? 28.076 4.340 -35.610 1.00 91.12 99 ALA A O 1
ATOM 777 N N . GLY A 1 100 ? 25.903 4.332 -35.018 1.00 91.62 100 GLY A N 1
ATOM 778 C CA . GLY A 1 100 ? 25.358 4.434 -36.371 1.00 91.62 100 GLY A CA 1
ATOM 779 C C . GLY A 1 100 ? 25.790 5.719 -37.075 1.00 91.62 100 GLY A C 1
ATOM 780 O O . GLY A 1 100 ? 26.349 5.656 -38.164 1.00 91.62 100 GLY A O 1
ATOM 781 N N . LEU A 1 101 ? 25.627 6.877 -36.429 1.00 90.94 101 LEU A N 1
ATOM 782 C CA . LEU A 1 101 ? 26.062 8.173 -36.964 1.00 90.94 101 LEU A CA 1
ATOM 783 C C . LEU A 1 101 ? 27.575 8.216 -37.207 1.00 90.94 101 LEU A C 1
ATOM 785 O O . LEU A 1 101 ? 28.013 8.716 -38.239 1.00 90.94 101 LEU A O 1
ATOM 789 N N . ARG A 1 102 ? 28.384 7.653 -36.296 1.00 90.12 102 ARG A N 1
ATOM 790 C CA . ARG A 1 102 ? 29.835 7.515 -36.510 1.00 90.12 102 ARG A CA 1
ATOM 791 C C . ARG A 1 102 ? 30.153 6.619 -37.707 1.00 90.12 102 ARG A C 1
ATOM 793 O O . ARG A 1 102 ? 31.037 6.966 -38.481 1.00 90.12 102 ARG A O 1
ATOM 800 N N . GLY A 1 103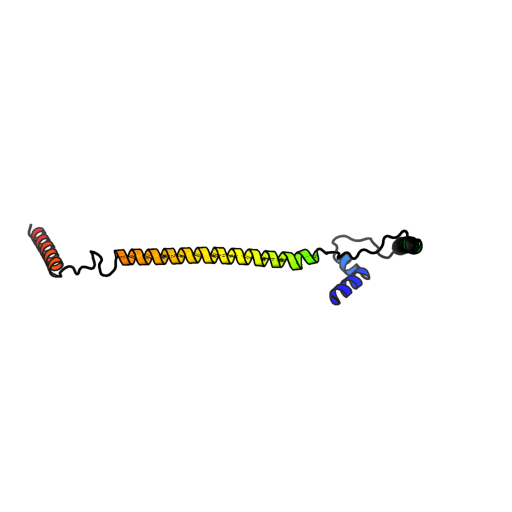 ? 29.431 5.512 -37.876 1.00 89.00 103 GLY A N 1
ATOM 801 C CA . GLY A 1 103 ? 29.575 4.617 -39.026 1.00 89.00 103 GLY A CA 1
ATOM 802 C C . GLY A 1 103 ? 29.201 5.291 -40.346 1.00 89.00 103 GLY A C 1
ATOM 803 O O . GLY A 1 103 ? 29.947 5.185 -41.315 1.00 89.00 103 GLY A O 1
ATOM 804 N N . VAL A 1 104 ? 28.101 6.049 -40.368 1.00 89.81 104 VAL A N 1
ATOM 805 C CA . VAL A 1 104 ? 27.675 6.839 -41.534 1.00 89.81 104 VAL A CA 1
ATOM 806 C C . VAL A 1 104 ? 28.711 7.905 -41.872 1.00 89.81 104 VAL A C 1
ATOM 808 O O . VAL A 1 104 ? 29.155 7.968 -43.012 1.00 89.81 104 VAL A O 1
ATOM 811 N N . ASN A 1 105 ? 29.165 8.692 -40.892 1.00 88.69 105 ASN A N 1
ATOM 812 C CA . ASN A 1 105 ? 30.186 9.718 -41.115 1.00 88.69 105 ASN A CA 1
ATOM 813 C C . ASN A 1 105 ? 31.517 9.115 -41.581 1.00 88.69 105 ASN A C 1
ATOM 815 O O . ASN A 1 105 ? 32.176 9.683 -42.446 1.00 88.69 105 ASN A O 1
ATOM 819 N N . PHE A 1 106 ? 31.903 7.953 -41.049 1.00 86.19 106 PHE A N 1
ATOM 820 C CA . PHE A 1 106 ? 33.073 7.221 -41.529 1.00 86.19 106 PHE A CA 1
ATOM 821 C C . PHE A 1 106 ? 32.889 6.745 -42.974 1.00 86.19 106 PHE A C 1
ATOM 823 O O . PHE A 1 106 ? 33.807 6.882 -43.776 1.00 86.19 106 PHE A O 1
ATOM 830 N N . GLY A 1 107 ? 31.705 6.235 -43.322 1.00 83.88 107 GLY A N 1
ATOM 831 C CA . GLY A 1 107 ? 31.357 5.842 -44.686 1.00 83.88 107 GLY A CA 1
ATOM 832 C C . GLY A 1 107 ? 31.399 7.017 -45.660 1.00 83.88 107 GLY A C 1
ATOM 833 O O . GLY A 1 107 ? 32.013 6.897 -46.714 1.00 83.88 107 GLY A O 1
ATOM 834 N N . ILE A 1 108 ? 30.830 8.165 -45.282 1.00 83.69 108 ILE A N 1
ATOM 835 C CA . ILE A 1 108 ? 30.883 9.403 -46.070 1.00 83.69 108 ILE A CA 1
ATOM 836 C C . ILE A 1 108 ? 32.334 9.859 -46.236 1.00 83.69 108 ILE A C 1
ATOM 838 O O . ILE A 1 108 ? 32.760 10.075 -47.360 1.00 83.69 108 ILE A O 1
ATOM 842 N N . ALA A 1 109 ? 33.128 9.915 -45.163 1.00 81.56 109 ALA A N 1
ATOM 843 C CA . ALA A 1 109 ? 34.535 10.310 -45.243 1.00 81.56 109 ALA A CA 1
ATOM 844 C C . ALA A 1 109 ? 35.387 9.329 -46.073 1.00 81.56 109 ALA A C 1
ATOM 846 O O . ALA A 1 109 ? 36.312 9.740 -46.773 1.00 81.56 109 ALA A O 1
ATOM 847 N N . ALA A 1 110 ? 35.099 8.026 -46.014 1.00 78.69 110 ALA A N 1
ATOM 848 C CA . ALA A 1 110 ? 35.749 7.025 -46.856 1.00 78.69 110 ALA A CA 1
ATOM 849 C C . ALA A 1 110 ? 35.354 7.189 -48.332 1.00 78.69 110 ALA A C 1
ATOM 851 O O . ALA A 1 110 ? 36.207 7.074 -49.213 1.00 78.69 110 ALA A O 1
ATOM 852 N N . LEU A 1 111 ? 34.085 7.510 -48.596 1.00 77.69 111 LEU A N 1
ATOM 853 C CA . LEU A 1 111 ? 33.573 7.770 -49.935 1.00 77.69 111 LEU A CA 1
ATOM 854 C C . LEU A 1 111 ? 34.136 9.077 -50.502 1.00 77.69 111 LEU A C 1
ATOM 856 O O . LEU A 1 111 ? 34.580 9.080 -51.640 1.00 77.69 111 LEU A O 1
ATOM 860 N N . GLU A 1 112 ? 34.215 10.145 -49.709 1.00 73.81 112 GLU A N 1
ATOM 861 C CA . GLU A 1 112 ? 34.871 11.410 -50.064 1.00 73.81 112 GLU A CA 1
ATOM 862 C C . GLU A 1 112 ? 36.370 11.232 -50.304 1.00 73.81 112 GLU A C 1
ATOM 864 O O . GLU A 1 112 ? 36.929 11.878 -51.176 1.00 73.81 112 GLU A O 1
ATOM 869 N N . ARG A 1 113 ? 37.056 10.328 -49.601 1.00 67.94 113 ARG A N 1
ATOM 870 C CA . ARG A 1 113 ? 38.453 9.998 -49.937 1.00 67.94 113 ARG A CA 1
ATOM 871 C C . ARG A 1 113 ? 38.571 9.217 -51.245 1.00 67.94 113 ARG A C 1
ATOM 873 O O . ARG A 1 113 ? 39.578 9.346 -51.932 1.00 67.94 113 ARG A O 1
ATOM 880 N N . ALA A 1 114 ? 37.562 8.419 -51.592 1.00 66.38 114 ALA A N 1
ATOM 881 C CA . ALA A 1 114 ? 37.527 7.657 -52.838 1.00 66.38 114 ALA A CA 1
ATOM 882 C C . ALA A 1 114 ? 37.016 8.473 -54.050 1.00 66.38 114 ALA A C 1
ATOM 884 O O . ALA A 1 114 ? 37.411 8.181 -55.175 1.00 66.38 114 ALA A O 1
ATOM 885 N N . HIS A 1 115 ? 36.149 9.470 -53.830 1.00 55.50 115 HIS A N 1
ATOM 886 C CA . HIS A 1 115 ? 35.454 10.276 -54.852 1.00 55.50 115 HIS A CA 1
ATOM 887 C C . HIS A 1 115 ? 35.739 11.790 -54.777 1.00 55.50 115 HIS A C 1
ATOM 889 O O . HIS A 1 115 ? 35.228 12.545 -55.600 1.00 55.50 115 HIS A O 1
ATOM 895 N N . GLY A 1 116 ? 36.511 12.260 -53.798 1.00 56.84 116 GLY A N 1
ATOM 896 C CA . GLY A 1 116 ? 36.855 13.672 -53.617 1.00 56.84 116 GLY A CA 1
ATOM 897 C C . GLY A 1 116 ? 37.778 14.196 -54.712 1.00 56.84 116 GLY A C 1
ATOM 898 O O . GLY A 1 116 ? 38.312 13.427 -55.504 1.00 56.84 116 GLY A O 1
ATOM 899 N N . ALA A 1 117 ? 37.967 15.516 -54.743 1.00 54.94 117 ALA A N 1
ATOM 900 C CA . ALA A 1 117 ? 38.551 16.293 -55.845 1.00 54.94 117 ALA A CA 1
ATOM 901 C C . ALA A 1 117 ? 39.976 15.903 -56.317 1.00 54.94 117 ALA A C 1
ATOM 903 O O . ALA A 1 117 ? 40.423 16.427 -57.332 1.00 54.94 117 ALA A O 1
ATOM 904 N N . ASP A 1 118 ? 40.645 14.955 -55.650 1.00 54.47 118 ASP A N 1
ATOM 905 C CA . ASP A 1 118 ? 41.937 14.364 -56.043 1.00 54.47 118 ASP A CA 1
ATOM 906 C C . ASP A 1 118 ? 41.835 12.895 -56.517 1.00 54.47 118 ASP A C 1
ATOM 908 O O . ASP A 1 118 ? 42.844 12.236 -56.782 1.00 54.47 118 ASP A O 1
ATOM 912 N N . GLY A 1 119 ? 40.625 12.340 -56.628 1.00 51.94 119 GLY A N 1
ATOM 913 C CA . GLY A 1 119 ? 40.394 10.983 -57.116 1.00 51.94 119 GLY A CA 1
ATOM 914 C C . GLY A 1 119 ? 40.784 10.842 -58.589 1.00 51.94 119 GLY A C 1
ATOM 915 O O . GLY A 1 119 ? 40.564 11.740 -59.396 1.00 51.94 119 GLY A O 1
ATOM 916 N N . LEU A 1 120 ? 41.319 9.681 -58.974 1.00 52.56 120 LEU A N 1
ATOM 917 C CA . LEU A 1 120 ? 41.787 9.359 -60.336 1.00 52.56 120 LEU A CA 1
ATOM 918 C C . LEU A 1 120 ? 40.761 9.621 -61.467 1.00 52.56 120 LEU A C 1
ATOM 920 O O . LEU A 1 120 ? 41.155 9.706 -62.628 1.00 52.56 120 LEU A O 1
ATOM 924 N N . LEU A 1 121 ? 39.471 9.785 -61.143 1.00 52.31 121 LEU A N 1
ATOM 925 C CA . LEU A 1 121 ? 38.391 10.156 -62.070 1.00 52.31 121 LEU A CA 1
ATOM 926 C C . LEU A 1 121 ? 38.094 11.671 -62.138 1.00 52.31 121 LEU A C 1
ATOM 928 O O . LEU A 1 121 ? 37.485 12.115 -63.105 1.00 52.31 121 LEU A O 1
ATOM 932 N N . ALA A 1 122 ? 38.525 12.466 -61.153 1.00 46.75 122 ALA A N 1
ATOM 933 C CA . ALA A 1 122 ? 38.381 13.927 -61.119 1.00 46.75 122 ALA A CA 1
ATOM 934 C C . ALA A 1 122 ? 39.540 14.659 -61.815 1.00 46.75 122 ALA A C 1
ATOM 936 O O . ALA A 1 122 ? 39.479 15.872 -62.030 1.00 46.75 122 ALA A O 1
ATOM 937 N N . ARG A 1 123 ? 40.591 13.933 -62.222 1.00 52.31 123 ARG A N 1
ATOM 938 C CA . ARG A 1 123 ? 41.598 14.475 -63.133 1.00 52.31 123 ARG A CA 1
ATOM 939 C C . ARG A 1 123 ? 40.885 14.778 -64.440 1.00 52.31 123 ARG A C 1
ATOM 941 O O . ARG A 1 123 ? 40.551 13.840 -65.152 1.00 52.31 123 ARG A O 1
ATOM 948 N N . ALA A 1 124 ? 40.610 16.057 -64.701 1.00 57.09 124 ALA A N 1
ATOM 949 C CA . ALA A 1 124 ? 39.963 16.536 -65.915 1.00 57.09 124 ALA A CA 1
ATOM 950 C C . ALA A 1 124 ? 40.520 15.762 -67.113 1.00 57.09 124 ALA A C 1
ATOM 952 O O . ALA A 1 124 ? 41.672 15.961 -67.508 1.00 57.09 124 ALA A O 1
ATOM 953 N N . TRP A 1 125 ? 39.733 14.813 -67.626 1.00 53.06 125 TRP A N 1
ATOM 954 C CA . TRP A 1 125 ? 40.108 14.100 -68.832 1.00 53.06 125 TRP A CA 1
ATOM 955 C C . TRP A 1 125 ? 40.235 15.185 -69.897 1.00 53.06 125 TRP A C 1
ATOM 957 O O . TRP A 1 125 ? 39.270 15.929 -70.100 1.00 53.06 125 TRP A O 1
ATOM 967 N N . PRO A 1 126 ? 41.413 15.360 -70.522 1.00 65.38 126 PRO A N 1
ATOM 968 C CA . PRO A 1 126 ? 41.581 16.398 -71.519 1.00 65.38 126 PRO A CA 1
ATOM 969 C C . PRO A 1 126 ? 40.511 16.156 -72.577 1.00 65.38 126 PRO A C 1
ATOM 971 O O . PRO A 1 126 ? 40.387 15.041 -73.093 1.00 65.38 126 PRO A O 1
ATOM 974 N N . THR A 1 127 ? 39.714 17.181 -72.868 1.00 63.09 127 THR A N 1
ATOM 975 C CA . THR A 1 127 ? 38.593 17.159 -73.820 1.00 63.09 127 THR A CA 1
ATOM 976 C C . THR A 1 127 ? 38.997 16.553 -75.169 1.00 63.09 127 THR A C 1
ATOM 978 O O . THR A 1 127 ? 38.178 15.932 -75.839 1.00 63.09 127 THR A O 1
ATOM 981 N N . GLY A 1 128 ? 40.285 16.622 -75.525 1.00 65.69 128 GLY A N 1
ATOM 982 C CA . GLY A 1 128 ? 40.862 15.949 -76.690 1.00 65.69 128 GLY A CA 1
ATOM 983 C C . GLY A 1 128 ? 40.717 14.419 -76.704 1.00 65.69 128 GLY A C 1
ATOM 984 O O . GLY A 1 128 ? 40.545 13.852 -77.777 1.00 65.69 128 GLY A O 1
ATOM 985 N N . SER A 1 129 ? 40.713 13.741 -75.550 1.00 70.25 129 SER A N 1
ATOM 986 C CA . SER A 1 129 ? 40.516 12.282 -75.483 1.00 70.25 129 SER A CA 1
ATOM 987 C C . SER A 1 129 ? 39.082 11.870 -75.834 1.00 70.25 129 SER A C 1
ATOM 989 O O . SER A 1 129 ? 38.895 10.903 -76.567 1.00 70.25 129 SER A O 1
ATOM 991 N N . MET A 1 130 ? 38.073 12.640 -75.403 1.00 75.06 130 MET A N 1
ATOM 992 C CA . MET A 1 130 ? 36.676 12.421 -75.799 1.00 75.06 130 MET A CA 1
ATOM 993 C C . MET A 1 130 ? 36.488 12.617 -77.304 1.00 75.06 130 MET A C 1
ATOM 995 O O . MET A 1 130 ? 35.852 11.790 -77.950 1.00 75.06 130 MET A O 1
ATOM 999 N N . VAL A 1 131 ? 37.083 13.669 -77.877 1.00 79.94 131 VAL A N 1
ATOM 1000 C CA . VAL A 1 131 ? 36.996 13.943 -79.322 1.00 79.94 131 VAL A CA 1
ATOM 1001 C C . VAL A 1 131 ? 37.637 12.821 -80.141 1.00 79.94 131 VAL A C 1
ATOM 1003 O O . VAL A 1 131 ? 37.081 12.420 -81.162 1.00 79.94 131 VAL A O 1
ATOM 1006 N N . LEU A 1 132 ? 38.761 12.268 -79.680 1.00 81.75 132 LEU A N 1
ATOM 1007 C CA . LEU A 1 132 ? 39.447 11.171 -80.363 1.00 81.75 132 LEU A CA 1
ATOM 1008 C C . LEU A 1 132 ? 38.606 9.886 -80.350 1.00 81.75 132 LEU A C 1
ATOM 1010 O O . LEU A 1 132 ? 38.449 9.252 -81.390 1.00 81.75 132 LEU A O 1
ATOM 1014 N N . TRP A 1 133 ? 37.986 9.544 -79.217 1.00 82.38 133 TRP A N 1
ATOM 1015 C CA . TRP A 1 133 ? 37.073 8.397 -79.135 1.00 82.38 133 TRP A CA 1
ATOM 1016 C C . TRP A 1 133 ? 35.805 8.578 -79.970 1.00 82.38 133 TRP A C 1
ATOM 1018 O O . TRP A 1 133 ? 35.371 7.628 -80.622 1.00 82.38 133 TRP A O 1
ATOM 1028 N N . ILE A 1 134 ? 35.246 9.790 -80.007 1.00 86.06 134 ILE A N 1
ATOM 1029 C CA . ILE A 1 134 ? 34.120 10.117 -80.889 1.00 86.06 134 ILE A CA 1
ATOM 1030 C C . ILE A 1 134 ? 34.535 9.939 -82.353 1.00 86.06 134 ILE A C 1
ATOM 1032 O O . ILE A 1 134 ? 33.816 9.284 -83.100 1.00 86.06 134 ILE A O 1
ATOM 1036 N N . ALA A 1 135 ? 35.702 10.446 -82.761 1.00 87.12 135 ALA A N 1
ATOM 1037 C CA . ALA A 1 135 ? 36.202 10.295 -84.127 1.00 87.12 135 ALA A CA 1
ATOM 1038 C C . ALA A 1 135 ? 36.450 8.824 -84.508 1.00 87.12 135 ALA A C 1
ATOM 1040 O O . ALA A 1 135 ? 36.116 8.421 -85.619 1.00 87.12 135 ALA A O 1
ATOM 1041 N N . VAL A 1 136 ? 36.976 8.007 -83.587 1.00 90.12 136 VAL A N 1
ATOM 1042 C CA . VAL A 1 136 ? 37.178 6.562 -83.799 1.00 90.12 136 VAL A CA 1
ATOM 1043 C C . VAL A 1 136 ? 35.845 5.833 -83.961 1.00 90.12 136 VAL A C 1
ATOM 1045 O O . VAL A 1 136 ? 35.691 5.058 -84.902 1.00 90.12 136 VAL A O 1
ATOM 1048 N N . LEU A 1 137 ? 34.863 6.100 -83.095 1.00 90.94 137 LEU A N 1
ATOM 1049 C CA . LEU A 1 137 ? 33.520 5.519 -83.210 1.00 90.94 137 LEU A CA 1
ATOM 1050 C C . LEU A 1 137 ? 32.828 5.939 -84.510 1.00 90.94 137 LEU A C 1
ATOM 1052 O O . LEU A 1 137 ? 32.194 5.117 -85.173 1.00 90.94 137 LEU A O 1
ATOM 1056 N N . LEU A 1 138 ? 32.973 7.205 -84.899 1.00 90.44 138 LEU A N 1
ATOM 1057 C CA . LEU A 1 138 ? 32.381 7.738 -86.122 1.00 90.44 138 LEU A CA 1
ATOM 1058 C C . LEU A 1 138 ? 33.062 7.165 -87.378 1.00 90.44 138 LEU A C 1
ATOM 1060 O O . LEU A 1 138 ? 32.395 6.814 -88.345 1.00 90.44 138 LEU A O 1
ATOM 1064 N N . GLY A 1 139 ? 34.383 6.977 -87.343 1.00 92.25 139 GLY A N 1
ATOM 1065 C CA . GLY A 1 139 ? 35.130 6.296 -88.402 1.00 92.25 139 GLY A CA 1
ATOM 1066 C C . GLY A 1 139 ? 34.771 4.813 -88.520 1.00 92.25 139 GLY A C 1
ATOM 1067 O O . GLY A 1 139 ? 34.550 4.321 -89.624 1.00 92.25 139 GLY A O 1
ATOM 1068 N N . ALA A 1 140 ? 34.648 4.108 -87.393 1.00 92.44 140 ALA A N 1
ATOM 1069 C CA . ALA A 1 140 ? 34.241 2.705 -87.370 1.00 92.44 140 ALA A CA 1
ATOM 1070 C C . ALA A 1 140 ? 32.812 2.513 -87.900 1.00 92.44 140 ALA A C 1
ATOM 1072 O O . ALA A 1 140 ? 32.559 1.586 -88.664 1.00 92.44 140 ALA A O 1
ATOM 1073 N N . THR A 1 141 ? 31.887 3.406 -87.539 1.00 90.25 141 THR A N 1
ATOM 1074 C CA . THR A 1 141 ? 30.505 3.368 -88.043 1.00 90.25 141 THR A CA 1
ATOM 1075 C C . THR A 1 141 ? 30.418 3.698 -89.530 1.00 90.25 141 THR A C 1
ATOM 1077 O O . THR A 1 141 ? 29.662 3.040 -90.238 1.00 90.25 141 THR A O 1
ATOM 1080 N N . LEU A 1 142 ? 31.213 4.647 -90.035 1.00 89.44 142 LEU A N 1
ATOM 1081 C CA . LEU A 1 142 ? 31.308 4.912 -91.475 1.00 89.44 142 LEU A CA 1
ATOM 1082 C C . LEU A 1 142 ? 31.867 3.713 -92.250 1.00 89.44 142 LEU A C 1
ATOM 1084 O O . LEU A 1 142 ? 31.308 3.358 -93.283 1.00 89.44 142 LEU A O 1
ATOM 1088 N N . LEU A 1 143 ? 32.925 3.071 -91.744 1.00 89.31 143 LEU A N 1
ATOM 1089 C CA . LEU A 1 143 ? 33.493 1.864 -92.353 1.00 89.31 143 LEU A CA 1
ATOM 1090 C C . LEU A 1 143 ? 32.491 0.707 -92.374 1.00 89.31 143 LEU A C 1
ATOM 1092 O O . LEU A 1 143 ? 32.325 0.080 -93.412 1.00 89.31 143 LEU A O 1
ATOM 1096 N N . LEU A 1 144 ? 31.790 0.463 -91.264 1.00 87.31 144 LEU A N 1
ATOM 1097 C CA . LEU A 1 144 ? 30.748 -0.567 -91.183 1.00 87.31 144 LEU A CA 1
ATOM 1098 C C . LEU A 1 144 ? 29.546 -0.292 -92.094 1.00 87.31 144 LEU A C 1
ATOM 1100 O O . LEU A 1 144 ? 28.848 -1.228 -92.453 1.00 87.31 144 LEU A O 1
ATOM 1104 N N . ASN A 1 145 ? 29.275 0.970 -92.427 1.00 83.44 145 ASN A N 1
ATOM 1105 C CA . ASN A 1 145 ? 28.169 1.348 -93.308 1.00 83.44 145 ASN A CA 1
ATOM 1106 C C . ASN A 1 145 ? 28.548 1.247 -94.798 1.00 83.44 145 ASN A C 1
ATOM 1108 O O . ASN A 1 145 ? 27.685 1.038 -95.641 1.00 83.44 145 ASN A O 1
ATOM 1112 N N . TYR A 1 146 ? 29.829 1.421 -95.137 1.00 79.38 146 TYR A N 1
ATOM 1113 C CA . TYR A 1 146 ? 30.306 1.399 -96.527 1.00 79.38 146 TYR A CA 1
ATOM 1114 C C . TYR A 1 146 ? 30.859 0.032 -96.979 1.00 79.38 146 TYR A C 1
ATOM 1116 O O . TYR A 1 146 ? 31.254 -0.110 -98.138 1.00 79.38 146 TYR A O 1
ATOM 1124 N N . MET A 1 147 ? 30.907 -0.951 -96.074 1.00 67.12 147 MET A N 1
ATOM 1125 C CA . MET A 1 147 ? 31.128 -2.374 -96.367 1.00 67.12 147 MET A CA 1
ATOM 1126 C C . MET A 1 147 ? 29.792 -3.100 -96.500 1.00 67.12 147 MET A C 1
ATOM 1128 O O . MET A 1 147 ? 29.702 -3.964 -97.399 1.00 67.12 147 MET A O 1
#

Secondary structure (DSSP, 8-state):
-HHHHHHHHHHHH--HHHHTTSSS-----TT-HHHHHHHHHHHHHHHHHHHHHHHTT-SPP--------HHHIIIIIHHHHHHHHHHHHHHHHHHHHHHHHHHHHHHHHHHHHHHSTTSTTTS---HHHHHHHHHHHHHHHHHHHH-

pLDDT: mean 86.13, std 11.8, range [46.75, 97.94]

Sequence (147 aa):
MGITAFLCIAIGVYPDPIYALLPYEVVYVPYTTTHVVTQLQLLFFSALAFTVLMRTGIYPTELKSVNLDFDWTYRKLGPALIKGVRSLISSVWGALIGAGLRGVNFGIAALERAHGADGLLARAWPTGSMVLWIAVLLGATLLLNYM

Radius of gyration: 45.28 Å; chains: 1; bounding box: 72×33×132 Å

Foldseek 3Di:
DVVVVVVVVCCVVPVVVVQVPDPDHDPDDCDDPVNVVVVVVVVVVVVVVVVVCVVVVVDDDDDPDDDDDCVCCCVPVVVVVVVVVVVVVVVVVCVVVVVVVVVVVVVVVVVCVCPPCPHPVNPPPPVVVVVVVVVVVVVVVVVVVVD